Protein AF-A0A9D4IA76-F1 (afdb_monomer_lite)

InterPro domains:
  IPR006133 DNA-directed DNA polymerase, family B, exonuclease domain [PF03104] (39-77)
  IPR012337 Ribonuclease H-like superfamily [SSF53098] (2-81)
  IPR036397 Ribonuclease H superfamily [G3DSA:3.30.420.10] (1-90)

Organism: Dreissena polymorpha (NCBI:txid45954)

Structure (mmCIF, N/CA/C/O backbone):
data_AF-A0A9D4IA76-F1
#
_entry.id   AF-A0A9D4IA76-F1
#
loop_
_atom_site.group_PDB
_atom_site.id
_atom_site.type_symbol
_atom_site.label_atom_id
_atom_site.label_alt_id
_atom_site.label_comp_id
_atom_site.label_asym_id
_atom_site.label_entity_id
_atom_site.label_seq_id
_atom_site.pdbx_PDB_ins_code
_atom_site.Cartn_x
_atom_site.Cartn_y
_atom_site.Cartn_z
_atom_site.occupancy
_atom_site.B_iso_or_equiv
_atom_site.auth_seq_id
_atom_site.auth_comp_id
_atom_site.auth_asym_id
_atom_site.auth_atom_id
_atom_site.pdbx_PDB_model_num
ATOM 1 N N . MET A 1 1 ? 12.175 0.708 -0.351 1.00 77.94 1 MET A N 1
ATOM 2 C CA . MET A 1 1 ? 12.042 0.580 -1.814 1.00 77.94 1 MET A CA 1
ATOM 3 C C . MET A 1 1 ? 11.206 -0.642 -2.142 1.00 77.94 1 MET A C 1
ATOM 5 O O . MET A 1 1 ? 11.249 -1.576 -1.347 1.00 77.94 1 MET A O 1
ATOM 9 N N . PRO A 1 2 ? 10.441 -0.645 -3.247 1.00 81.62 2 PRO A N 1
ATOM 10 C CA . PRO A 1 2 ? 9.810 -1.861 -3.750 1.00 81.62 2 PRO A CA 1
ATOM 11 C C . PRO A 1 2 ? 10.874 -2.933 -4.004 1.00 81.62 2 PRO A C 1
ATOM 13 O O . PRO A 1 2 ? 11.880 -2.661 -4.651 1.00 81.62 2 PRO A O 1
ATOM 16 N N . GLU A 1 3 ? 10.659 -4.142 -3.495 1.00 81.69 3 GLU A N 1
ATOM 17 C CA . GLU A 1 3 ? 11.593 -5.263 -3.694 1.00 81.69 3 GLU A CA 1
ATOM 18 C C . GLU A 1 3 ? 11.544 -5.806 -5.127 1.00 81.69 3 GLU A C 1
ATOM 20 O O . GLU A 1 3 ? 12.499 -6.398 -5.626 1.00 81.69 3 GLU A O 1
ATOM 25 N N . LYS A 1 4 ? 10.409 -5.602 -5.802 1.00 82.81 4 LYS A N 1
ATOM 26 C CA . LYS A 1 4 ? 10.196 -5.992 -7.193 1.00 82.81 4 LYS A CA 1
ATOM 27 C C . LYS A 1 4 ? 10.244 -4.768 -8.087 1.00 82.81 4 LYS A C 1
ATOM 29 O O . LYS A 1 4 ? 9.756 -3.697 -7.729 1.00 82.81 4 LYS A O 1
ATOM 34 N N . LYS A 1 5 ? 10.786 -4.965 -9.288 1.00 83.00 5 LYS A N 1
ATOM 35 C CA . LYS A 1 5 ? 10.759 -3.944 -10.333 1.00 83.00 5 LYS A CA 1
ATOM 36 C C . LYS A 1 5 ? 9.315 -3.585 -10.670 1.00 83.00 5 LYS A C 1
ATOM 38 O O . LYS A 1 5 ? 8.460 -4.461 -10.802 1.00 83.00 5 LYS A O 1
ATOM 43 N N . MET A 1 6 ? 9.082 -2.290 -10.842 1.00 89.19 6 MET A N 1
ATOM 44 C CA . MET A 1 6 ? 7.846 -1.769 -11.413 1.00 89.19 6 MET A CA 1
ATOM 45 C C . MET A 1 6 ? 7.661 -2.329 -12.825 1.00 89.19 6 MET A C 1
ATOM 47 O O . MET A 1 6 ? 8.620 -2.407 -13.596 1.00 89.19 6 MET A O 1
ATOM 51 N N . SER A 1 7 ? 6.435 -2.720 -13.173 1.00 92.75 7 SER A N 1
ATOM 52 C CA . SER A 1 7 ? 6.127 -3.080 -14.557 1.00 92.75 7 SER A CA 1
ATOM 53 C C . SER A 1 7 ? 6.160 -1.830 -15.444 1.00 92.75 7 SER A C 1
ATOM 55 O O . SER A 1 7 ? 5.944 -0.712 -14.965 1.00 92.75 7 SER A O 1
ATOM 57 N N . LEU A 1 8 ? 6.403 -2.015 -16.747 1.00 93.69 8 LEU A N 1
ATOM 58 C CA . LEU A 1 8 ? 6.388 -0.906 -17.710 1.00 93.69 8 LEU A CA 1
ATOM 59 C C . LEU A 1 8 ? 5.035 -0.187 -17.687 1.00 93.69 8 LEU A C 1
ATOM 61 O O . LEU A 1 8 ? 4.987 1.017 -17.480 1.00 93.69 8 LEU A O 1
ATOM 65 N N . LYS A 1 9 ? 3.937 -0.949 -17.736 1.00 96.69 9 LYS A N 1
ATOM 66 C CA . LYS A 1 9 ? 2.575 -0.404 -17.698 1.00 96.69 9 LYS A CA 1
ATOM 67 C C . LYS A 1 9 ? 2.268 0.372 -16.409 1.00 96.69 9 LYS A C 1
ATOM 69 O O . LYS A 1 9 ? 1.613 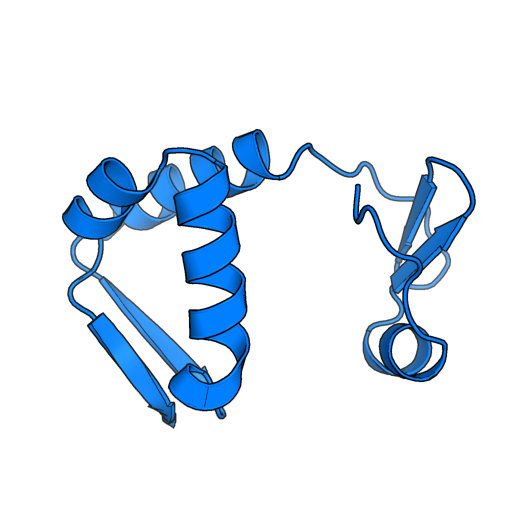1.405 -16.460 1.00 96.69 9 LYS A O 1
ATOM 74 N N . ALA A 1 10 ? 2.737 -0.099 -15.248 1.00 93.88 10 ALA A N 1
ATOM 75 C CA . ALA A 1 10 ? 2.567 0.645 -13.995 1.00 93.88 10 ALA A CA 1
ATOM 76 C C . ALA A 1 10 ? 3.364 1.957 -14.013 1.00 93.88 10 ALA A C 1
ATOM 78 O O . ALA A 1 10 ? 2.862 2.988 -13.569 1.00 93.88 10 ALA A O 1
ATOM 79 N N . SER A 1 11 ? 4.578 1.926 -14.566 1.00 94.81 11 SER A N 1
ATOM 80 C CA . SER A 1 11 ? 5.412 3.120 -14.728 1.00 94.81 11 SER A CA 1
ATOM 81 C C . SER A 1 11 ? 4.781 4.136 -15.682 1.00 94.81 11 SER A C 1
ATOM 83 O O . SER A 1 11 ? 4.764 5.321 -15.374 1.00 94.81 11 SER A O 1
ATOM 85 N N . GLU A 1 12 ? 4.207 3.682 -16.798 1.00 96.44 12 GLU A N 1
ATOM 86 C CA . GLU A 1 12 ? 3.505 4.532 -17.772 1.00 96.44 12 GLU A CA 1
ATOM 87 C C . GLU A 1 12 ? 2.291 5.240 -17.160 1.00 96.44 12 GLU A C 1
ATOM 89 O O . GLU A 1 12 ? 2.085 6.424 -17.404 1.00 96.44 12 GLU A O 1
ATOM 94 N N . ILE A 1 13 ? 1.501 4.534 -16.343 1.00 96.81 13 ILE A N 1
ATOM 95 C CA . ILE A 1 13 ? 0.290 5.091 -15.720 1.00 96.81 13 ILE A CA 1
ATOM 96 C C . ILE A 1 13 ? 0.634 6.056 -14.579 1.00 96.81 13 ILE A C 1
ATOM 98 O O . ILE A 1 13 ? -0.011 7.088 -14.423 1.00 96.81 13 ILE A O 1
ATOM 102 N N . THR A 1 14 ? 1.620 5.707 -13.751 1.00 94.62 14 THR A N 1
ATOM 103 C CA . THR A 1 14 ? 1.925 6.456 -12.517 1.00 94.62 14 THR A CA 1
ATOM 104 C C . THR A 1 14 ? 3.015 7.511 -12.697 1.00 94.62 14 THR A C 1
ATOM 106 O O . THR A 1 14 ? 3.192 8.359 -11.825 1.00 94.62 14 THR A O 1
ATOM 109 N N . GLY A 1 15 ? 3.788 7.432 -13.783 1.00 95.38 15 GLY A N 1
ATOM 110 C CA . GLY A 1 15 ? 5.004 8.221 -13.977 1.00 95.38 15 GLY A CA 1
ATOM 111 C C . GLY A 1 15 ? 6.149 7.844 -13.030 1.00 95.38 15 GLY A C 1
ATOM 112 O O . GLY A 1 15 ? 7.168 8.537 -12.999 1.00 95.38 15 GLY A O 1
ATOM 113 N N . VAL A 1 16 ? 5.998 6.774 -12.241 1.00 94.00 16 VAL A N 1
ATOM 114 C CA . VAL A 1 16 ? 6.991 6.324 -11.260 1.00 94.00 16 VAL A CA 1
ATOM 115 C C . VAL A 1 16 ? 7.894 5.265 -11.885 1.00 94.00 16 VAL A C 1
ATOM 117 O O . VAL A 1 16 ? 7.421 4.292 -12.464 1.00 94.00 16 VAL A O 1
ATOM 120 N N . THR A 1 17 ? 9.206 5.401 -11.722 1.00 92.38 17 THR A N 1
ATOM 121 C CA . THR A 1 17 ? 10.198 4.389 -12.119 1.00 92.38 17 THR A CA 1
ATOM 122 C C . THR A 1 17 ? 11.200 4.147 -10.993 1.00 92.38 17 THR A C 1
ATOM 124 O O . THR A 1 17 ? 11.446 5.020 -10.161 1.00 92.38 17 THR A O 1
ATOM 127 N N . VAL A 1 18 ? 11.767 2.938 -10.946 1.00 89.69 18 VAL A N 1
ATOM 128 C CA . VAL A 1 18 ? 12.811 2.556 -9.981 1.00 89.69 18 VAL A CA 1
ATOM 129 C C . VAL A 1 18 ? 14.067 2.178 -10.757 1.00 89.69 18 VAL A C 1
ATOM 131 O O . VAL A 1 18 ? 14.047 1.220 -11.534 1.00 89.69 18 VAL A O 1
ATOM 134 N N . VAL A 1 19 ? 15.148 2.930 -10.554 1.00 87.31 19 VAL A N 1
ATOM 135 C CA . VAL A 1 19 ? 16.445 2.735 -11.218 1.00 87.31 19 VAL A CA 1
ATOM 136 C C . VAL A 1 19 ? 17.518 2.593 -10.140 1.00 87.31 19 VAL A C 1
ATOM 138 O O . VAL A 1 19 ? 17.868 3.564 -9.473 1.00 87.31 19 VAL A O 1
ATOM 141 N N . GLY A 1 20 ? 18.021 1.370 -9.943 1.00 84.88 20 GLY A N 1
ATOM 142 C CA . GLY A 1 20 ? 18.891 1.055 -8.804 1.00 84.88 20 GLY A CA 1
ATOM 143 C C . GLY A 1 20 ? 18.191 1.372 -7.479 1.00 84.88 20 GLY A C 1
ATOM 144 O O . GLY A 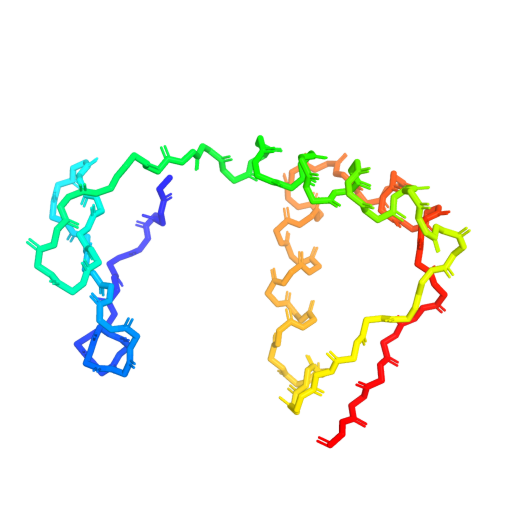1 20 ? 17.061 0.935 -7.265 1.00 84.88 20 GLY A O 1
ATOM 145 N N . ASP A 1 21 ? 18.836 2.189 -6.646 1.00 84.56 21 ASP A N 1
ATOM 146 C CA . ASP A 1 21 ? 18.299 2.667 -5.362 1.00 84.56 21 ASP A CA 1
ATOM 147 C C . ASP A 1 21 ? 17.572 4.019 -5.465 1.00 84.56 21 ASP A C 1
ATOM 149 O O . ASP A 1 21 ? 17.288 4.656 -4.452 1.00 84.56 21 ASP A O 1
ATOM 153 N N . SER A 1 22 ? 17.275 4.493 -6.678 1.00 88.31 22 SER A N 1
ATOM 154 C CA . SER A 1 22 ? 16.580 5.764 -6.907 1.00 88.31 22 SER A CA 1
ATOM 155 C C . SER A 1 22 ? 15.141 5.544 -7.367 1.00 88.31 22 SER A C 1
ATOM 157 O O . SER A 1 22 ? 14.875 4.723 -8.247 1.00 88.31 22 SER A O 1
ATOM 159 N N . VAL A 1 23 ? 14.212 6.317 -6.798 1.00 91.81 23 VAL A N 1
ATOM 160 C CA . VAL A 1 23 ? 12.837 6.445 -7.301 1.00 91.81 23 VAL A CA 1
ATOM 161 C C . VAL A 1 23 ? 12.743 7.744 -8.086 1.00 91.81 23 VAL A C 1
ATOM 163 O O . VAL A 1 23 ? 13.159 8.794 -7.602 1.00 91.81 23 VAL A O 1
ATOM 166 N N . ILE A 1 24 ? 12.201 7.670 -9.295 1.00 93.25 24 ILE A N 1
ATOM 167 C CA . ILE A 1 24 ? 12.010 8.815 -10.185 1.00 93.25 24 ILE A CA 1
ATOM 168 C C . ILE A 1 24 ? 10.512 8.959 -10.443 1.00 93.25 24 ILE A C 1
ATOM 170 O O . ILE A 1 24 ? 9.861 7.986 -10.818 1.00 93.25 24 ILE A O 1
ATOM 174 N N . VAL A 1 25 ? 9.969 10.160 -10.257 1.00 94.75 25 VAL A N 1
ATOM 175 C CA . VAL A 1 25 ? 8.562 10.496 -10.509 1.00 94.75 25 VAL A CA 1
ATOM 176 C C . VAL A 1 25 ? 8.520 11.587 -11.568 1.00 94.75 25 VAL A C 1
ATOM 178 O O . VAL A 1 25 ? 9.074 12.665 -11.361 1.00 94.75 25 VAL A O 1
ATOM 181 N N . ASN A 1 26 ? 7.905 11.310 -12.719 1.00 94.25 26 ASN A N 1
ATOM 182 C CA . ASN A 1 26 ? 7.795 12.252 -13.842 1.00 94.25 26 ASN A CA 1
ATOM 183 C C . ASN A 1 26 ? 9.145 12.879 -14.250 1.00 94.25 26 ASN A C 1
ATOM 185 O O . ASN A 1 26 ? 9.244 14.074 -14.516 1.00 94.25 26 ASN A O 1
ATOM 189 N N . GLY A 1 27 ? 10.207 12.066 -14.261 1.00 92.75 27 GLY A N 1
ATOM 190 C CA . GLY A 1 27 ? 11.565 12.492 -14.618 1.00 92.75 27 GLY A CA 1
ATOM 191 C C . GLY A 1 27 ? 12.371 13.146 -13.489 1.00 92.75 27 GLY A C 1
ATOM 192 O O . GLY A 1 27 ? 13.542 13.453 -13.697 1.00 92.75 27 GLY A O 1
ATOM 193 N N . GLN A 1 28 ? 11.798 13.325 -12.296 1.00 95.81 28 GLN A N 1
ATOM 194 C CA . GLN A 1 28 ? 12.496 13.891 -11.139 1.00 95.81 28 GLN A CA 1
ATOM 195 C C . GLN A 1 28 ? 12.831 12.817 -10.106 1.00 95.81 28 GLN A C 1
ATOM 197 O O . GLN A 1 28 ? 11.955 12.074 -9.667 1.00 95.81 28 GLN A O 1
ATOM 202 N N . THR A 1 29 ? 14.094 12.744 -9.686 1.00 94.81 29 THR A N 1
ATOM 203 C CA . THR A 1 29 ? 14.504 11.869 -8.580 1.00 94.81 29 THR A CA 1
ATOM 204 C C . THR A 1 29 ? 13.887 12.361 -7.276 1.00 94.81 29 THR A C 1
ATOM 206 O O . THR A 1 29 ? 14.058 13.522 -6.906 1.00 94.81 29 THR A O 1
ATOM 209 N N . VAL A 1 30 ? 13.198 11.471 -6.565 1.00 93.06 30 VAL A N 1
ATOM 210 C CA . VAL A 1 30 ? 12.571 11.767 -5.274 1.00 93.06 30 VAL A CA 1
ATOM 211 C C . VAL A 1 30 ? 13.196 10.938 -4.161 1.00 93.06 30 VAL A C 1
ATOM 213 O O . VAL A 1 30 ? 13.598 9.788 -4.350 1.00 93.06 30 VAL A O 1
ATOM 216 N N . THR A 1 31 ? 13.229 11.513 -2.963 1.00 91.62 31 THR A N 1
ATOM 217 C CA . THR A 1 31 ? 13.628 10.784 -1.761 1.00 91.62 31 THR A CA 1
ATOM 218 C C . THR A 1 31 ? 12.518 9.820 -1.366 1.00 91.62 31 THR A C 1
ATOM 220 O O . THR A 1 31 ? 11.453 10.233 -0.908 1.00 91.62 31 THR A O 1
ATOM 223 N N . ALA A 1 32 ? 12.770 8.524 -1.516 1.00 90.69 32 ALA A N 1
ATOM 224 C CA . ALA A 1 32 ? 11.874 7.495 -1.017 1.00 90.69 32 ALA A CA 1
ATOM 225 C C . ALA A 1 32 ? 12.178 7.173 0.450 1.00 90.69 32 ALA A C 1
ATOM 227 O O . ALA A 1 32 ? 13.334 7.118 0.869 1.00 90.69 32 ALA A O 1
ATOM 228 N N . VAL A 1 33 ? 11.132 6.894 1.222 1.00 92.44 33 VAL A N 1
ATOM 229 C CA . VAL A 1 33 ? 11.252 6.466 2.620 1.00 92.44 33 VAL A CA 1
ATOM 230 C C . VAL A 1 33 ? 10.978 4.963 2.763 1.00 92.44 33 VAL A C 1
ATOM 232 O O . VAL A 1 33 ? 10.255 4.380 1.947 1.00 92.44 33 VAL A O 1
ATOM 235 N N . PRO A 1 34 ? 11.526 4.293 3.795 1.00 92.75 34 PRO A N 1
ATOM 236 C CA . PRO A 1 34 ? 11.168 2.912 4.103 1.00 92.75 34 PRO A CA 1
ATOM 237 C C . PRO A 1 34 ? 9.665 2.760 4.367 1.00 92.75 34 PRO A C 1
ATOM 239 O O . PRO A 1 34 ? 9.061 3.598 5.038 1.00 92.75 34 PRO A O 1
ATOM 242 N N . ILE A 1 35 ? 9.068 1.655 3.903 1.00 95.31 35 ILE A N 1
ATOM 243 C CA . ILE A 1 35 ? 7.619 1.409 4.016 1.00 95.31 35 ILE A CA 1
ATOM 244 C C . ILE A 1 35 ? 7.124 1.473 5.466 1.00 95.31 35 ILE A C 1
ATOM 246 O O . ILE A 1 35 ? 6.090 2.070 5.740 1.00 95.31 35 ILE A O 1
ATOM 250 N N . LYS A 1 36 ? 7.902 0.953 6.423 1.00 96.69 36 LYS A N 1
ATOM 251 C CA . LYS A 1 36 ? 7.566 1.011 7.852 1.00 96.69 36 LYS A CA 1
ATOM 252 C C . LYS A 1 36 ? 7.466 2.451 8.371 1.00 96.69 36 LYS A C 1
ATOM 254 O O . LYS A 1 36 ? 6.568 2.758 9.157 1.00 96.69 36 LYS A O 1
ATOM 259 N N . SER A 1 37 ? 8.357 3.336 7.920 1.00 96.94 37 SER A N 1
ATOM 260 C CA . SER A 1 37 ? 8.325 4.760 8.268 1.00 96.94 37 SER A CA 1
ATOM 261 C C . SER A 1 37 ? 7.133 5.456 7.615 1.00 96.94 37 SER A C 1
ATOM 263 O O . SER A 1 37 ? 6.402 6.159 8.305 1.00 96.94 37 SER A O 1
ATOM 265 N N . ALA A 1 38 ? 6.873 5.185 6.330 1.00 97.00 38 ALA A N 1
ATOM 266 C CA . ALA A 1 38 ? 5.707 5.719 5.620 1.00 97.00 38 ALA A CA 1
ATOM 267 C C . ALA A 1 38 ? 4.384 5.323 6.295 1.00 97.00 38 ALA A C 1
ATOM 269 O O . ALA A 1 38 ? 3.535 6.178 6.533 1.00 97.00 38 ALA A O 1
ATOM 270 N N . LEU A 1 39 ? 4.229 4.048 6.667 1.00 98.12 39 LEU A N 1
ATOM 271 C CA . LEU A 1 39 ? 3.042 3.557 7.371 1.00 98.12 39 LEU A CA 1
ATOM 272 C C . LEU A 1 39 ? 2.889 4.182 8.759 1.00 98.12 39 LEU A C 1
ATOM 274 O O . LEU A 1 39 ? 1.773 4.486 9.163 1.00 98.12 39 LEU A O 1
ATOM 278 N N . THR A 1 40 ? 3.994 4.412 9.474 1.00 98.25 40 THR A N 1
ATOM 279 C CA . THR A 1 40 ? 3.954 5.124 10.761 1.00 98.25 40 THR A CA 1
ATOM 280 C C . THR A 1 40 ? 3.424 6.542 10.562 1.00 98.25 40 THR A C 1
ATOM 282 O O . THR A 1 40 ? 2.472 6.933 11.228 1.00 98.25 40 THR A O 1
ATOM 285 N N . SER A 1 41 ? 3.962 7.286 9.591 1.00 98.25 41 SER A N 1
ATOM 286 C CA . SER A 1 41 ? 3.474 8.631 9.266 1.00 98.25 41 SER A CA 1
ATOM 287 C C . SER A 1 41 ? 2.010 8.636 8.821 1.00 98.25 41 SER A C 1
ATOM 289 O O . SER A 1 41 ? 1.264 9.533 9.210 1.00 98.25 41 SER A O 1
ATOM 291 N N . PHE A 1 42 ? 1.583 7.636 8.047 1.00 98.00 42 PHE A N 1
ATOM 292 C CA . PHE A 1 42 ? 0.193 7.488 7.625 1.00 98.00 42 PHE A CA 1
ATOM 293 C C . PHE A 1 42 ? -0.741 7.255 8.817 1.00 98.00 42 PHE A C 1
ATOM 295 O O . PHE A 1 42 ? -1.727 7.967 8.958 1.00 98.00 42 PHE A O 1
ATOM 302 N N . ILE A 1 43 ? -0.408 6.335 9.725 1.00 98.06 43 ILE A N 1
ATOM 303 C CA . ILE A 1 43 ? -1.216 6.083 10.927 1.00 98.06 43 ILE A CA 1
ATOM 304 C C . ILE A 1 43 ? -1.267 7.328 11.824 1.00 98.06 43 ILE A C 1
ATOM 306 O O . ILE A 1 43 ? -2.348 7.709 12.269 1.00 98.06 43 ILE A O 1
ATOM 310 N N . THR A 1 44 ? -0.142 8.025 12.019 1.00 98.12 44 THR A N 1
ATOM 311 C CA . THR A 1 44 ? -0.113 9.311 12.739 1.00 98.12 44 THR A CA 1
ATOM 312 C C . THR A 1 44 ? -0.986 10.372 12.071 1.00 98.12 44 THR A C 1
ATOM 314 O O . THR A 1 44 ? -1.574 11.214 12.748 1.00 98.12 44 THR A O 1
ATOM 317 N N . PHE A 1 45 ? -1.093 10.357 10.743 1.00 98.12 45 PHE A N 1
ATOM 318 C CA . PHE A 1 45 ? -2.029 11.218 10.033 1.00 98.12 45 PHE A CA 1
ATOM 319 C C . PHE A 1 45 ? -3.486 10.830 10.329 1.00 98.12 45 PHE A C 1
ATOM 321 O O . PHE A 1 45 ? -4.267 11.714 10.676 1.00 98.12 45 PHE A O 1
ATOM 328 N N . LEU A 1 46 ? -3.835 9.537 10.292 1.00 97.38 46 LEU A N 1
ATOM 329 C CA . LEU A 1 46 ? -5.191 9.060 10.604 1.00 97.38 46 LEU A CA 1
ATOM 330 C C . LEU A 1 46 ? -5.620 9.390 12.039 1.00 97.38 46 LEU A C 1
ATOM 332 O O . LEU A 1 46 ? -6.761 9.791 12.256 1.00 97.38 46 LEU A O 1
ATOM 336 N N . GLN A 1 47 ? -4.700 9.297 13.005 1.00 96.62 47 GLN A N 1
ATOM 337 C CA . GLN A 1 47 ? -4.946 9.629 14.417 1.00 96.62 47 GLN A CA 1
ATOM 338 C C . GLN A 1 47 ? -5.525 11.036 14.613 1.00 96.62 47 GLN A C 1
ATOM 340 O O . GLN A 1 47 ? -6.298 11.256 15.542 1.00 96.62 47 GLN A O 1
ATOM 345 N N . LYS A 1 48 ? -5.203 11.987 13.727 1.00 97.00 48 LYS A N 1
ATOM 346 C CA . LYS A 1 48 ? -5.704 13.371 13.806 1.00 97.00 48 LYS A CA 1
ATOM 347 C C . LYS A 1 48 ? -7.206 13.491 13.546 1.00 97.00 48 LYS A C 1
ATOM 349 O O . LYS A 1 48 ? -7.800 14.497 13.919 1.00 97.00 48 LYS A O 1
ATOM 354 N N . CYS A 1 49 ? -7.798 12.500 12.886 1.00 95.00 49 CYS A N 1
ATOM 355 C CA . CYS A 1 49 ? -9.203 12.495 12.485 1.00 95.00 49 CYS A CA 1
ATOM 356 C C . CYS A 1 49 ? -9.911 11.196 12.894 1.00 95.00 49 CYS A C 1
ATOM 358 O O . CYS A 1 49 ? -10.988 10.904 12.387 1.00 95.00 49 CYS A O 1
ATOM 360 N N . SER A 1 50 ? -9.287 10.406 13.771 1.00 93.69 50 SER A N 1
ATOM 361 C CA . SER A 1 50 ? -9.784 9.096 14.173 1.00 93.69 50 SER A CA 1
ATOM 362 C C . SER A 1 50 ? -11.128 9.206 14.918 1.00 93.69 50 SER A C 1
ATOM 364 O O . SER A 1 50 ? -11.288 10.107 15.746 1.00 93.69 50 SER A O 1
ATOM 366 N N . PRO A 1 51 ? -12.075 8.282 14.676 1.00 94.94 51 PRO A N 1
ATOM 367 C CA . PRO A 1 51 ? -11.954 7.152 13.758 1.00 94.94 51 PRO A CA 1
ATOM 368 C C . PRO A 1 51 ? -12.345 7.523 12.315 1.00 94.94 51 PRO A C 1
ATOM 370 O O . PRO A 1 51 ? -13.260 8.315 12.095 1.00 94.94 51 PRO A O 1
ATOM 373 N N . VAL A 1 52 ? -11.670 6.936 11.318 1.00 96.94 52 VAL A N 1
ATOM 374 C CA . VAL A 1 52 ? -11.896 7.258 9.892 1.00 96.94 52 VAL A CA 1
ATOM 375 C C . VAL A 1 52 ? -12.444 6.084 9.079 1.00 96.94 52 VAL A C 1
ATOM 377 O O . VAL A 1 52 ? -12.187 4.921 9.387 1.00 96.94 52 VAL A O 1
ATOM 380 N N . ILE A 1 53 ? -13.143 6.388 7.984 1.00 97.50 53 ILE A N 1
ATOM 381 C CA . ILE A 1 53 ? -13.428 5.430 6.907 1.00 97.50 53 ILE A CA 1
ATOM 382 C C . ILE A 1 53 ? -12.475 5.731 5.752 1.00 97.50 53 ILE A C 1
ATOM 384 O O . ILE A 1 53 ? -12.371 6.879 5.317 1.00 97.50 53 ILE A O 1
ATOM 388 N N . LEU A 1 54 ? -11.776 4.710 5.259 1.00 97.31 54 LEU A N 1
ATOM 389 C CA . LEU A 1 54 ? -10.930 4.837 4.075 1.00 97.31 54 LEU A CA 1
ATOM 390 C C . LEU A 1 54 ? -11.773 4.574 2.825 1.00 97.31 54 LEU A C 1
ATOM 392 O O . LEU A 1 54 ? -12.304 3.480 2.650 1.00 97.31 54 LEU A O 1
ATOM 396 N N . VAL A 1 55 ? -11.909 5.591 1.979 1.00 97.44 55 VAL A N 1
ATOM 397 C CA . VAL A 1 55 ? -12.766 5.565 0.788 1.00 97.44 55 VAL A CA 1
ATOM 398 C C . VAL A 1 55 ? -11.899 5.534 -0.464 1.00 97.44 55 VAL A C 1
ATOM 400 O O . VAL A 1 55 ? -10.928 6.289 -0.554 1.00 97.44 55 VAL A O 1
ATOM 403 N N . GLY A 1 56 ? -12.251 4.698 -1.437 1.00 97.06 56 GLY A N 1
ATOM 404 C CA . GLY A 1 56 ? -11.572 4.671 -2.729 1.00 97.06 56 GLY A CA 1
ATOM 405 C C . GLY A 1 56 ? -12.321 3.841 -3.765 1.00 97.06 56 GLY A C 1
ATOM 406 O O . GLY A 1 56 ? -13.098 2.958 -3.420 1.00 97.06 56 GLY A O 1
ATOM 407 N N . HIS A 1 57 ? -12.052 4.118 -5.038 1.00 96.81 57 HIS A N 1
ATOM 408 C CA . HIS A 1 57 ? -12.646 3.390 -6.154 1.00 96.81 57 HIS A CA 1
ATOM 409 C C . HIS A 1 57 ? -11.946 2.044 -6.349 1.00 96.81 57 HIS A C 1
ATOM 411 O O . HIS A 1 57 ? -10.732 2.015 -6.565 1.00 96.81 57 HIS A O 1
ATOM 417 N N . ASN A 1 58 ? -12.699 0.945 -6.293 1.00 95.75 58 ASN A N 1
ATOM 418 C CA . ASN A 1 58 ? -12.203 -0.435 -6.323 1.00 95.75 58 ASN A CA 1
ATOM 419 C C . ASN A 1 58 ? -11.254 -0.778 -5.150 1.00 95.75 58 ASN A C 1
ATOM 421 O O . ASN A 1 58 ? -10.380 -1.653 -5.259 1.00 95.75 58 ASN A O 1
ATOM 425 N N . ILE A 1 59 ? -11.415 -0.080 -4.019 1.00 97.44 59 ILE A N 1
ATOM 426 C CA . ILE A 1 59 ? -10.462 -0.124 -2.902 1.00 97.44 59 ILE A CA 1
ATOM 427 C C . ILE A 1 59 ? -10.418 -1.511 -2.250 1.00 97.44 59 ILE A C 1
ATOM 429 O O . ILE A 1 59 ? -9.339 -2.018 -1.943 1.00 97.44 59 ILE A O 1
ATOM 433 N N . GLU A 1 60 ? -11.565 -2.180 -2.098 1.00 95.06 60 GLU A N 1
ATOM 434 C CA . GLU A 1 60 ? -11.649 -3.487 -1.434 1.00 95.06 60 GLU A CA 1
ATOM 435 C C . GLU A 1 60 ? -10.951 -4.583 -2.247 1.00 95.06 60 GLU A C 1
ATOM 437 O O . GLU A 1 60 ? -10.312 -5.499 -1.709 1.00 95.06 60 GLU A O 1
ATOM 442 N N . SER A 1 61 ? -11.031 -4.472 -3.571 1.00 95.88 61 SER A N 1
ATOM 443 C CA . SER A 1 61 ? -10.484 -5.462 -4.491 1.00 95.88 61 SER A CA 1
ATOM 444 C C . SER A 1 61 ? -8.976 -5.339 -4.680 1.00 95.88 61 SER A C 1
ATOM 446 O O . SER A 1 61 ? -8.341 -6.363 -4.975 1.00 95.88 61 SER A O 1
ATOM 448 N N . PHE A 1 62 ? -8.406 -4.144 -4.498 1.00 94.88 62 PHE A N 1
ATOM 449 C CA . PHE A 1 62 ? -6.996 -3.865 -4.766 1.00 94.88 62 PHE A CA 1
ATOM 45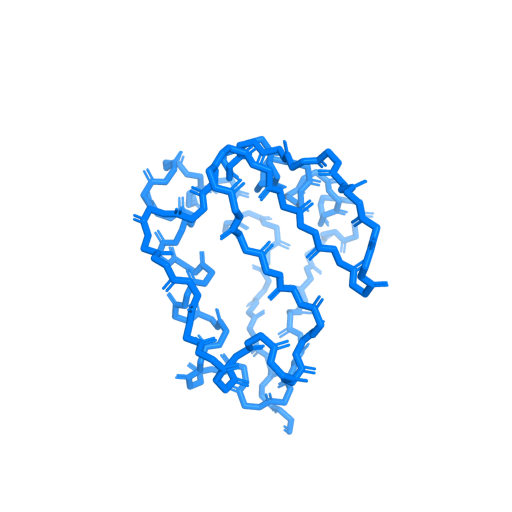0 C C . PHE A 1 62 ? -6.275 -3.217 -3.577 1.00 94.88 62 PHE A C 1
ATOM 452 O O . PHE A 1 62 ? -5.495 -3.891 -2.895 1.00 94.88 62 PHE A O 1
ATOM 459 N N . ASP A 1 63 ? -6.530 -1.938 -3.312 1.00 96.94 63 ASP A N 1
ATOM 460 C CA . ASP A 1 63 ? -5.756 -1.123 -2.372 1.00 96.94 63 ASP A CA 1
ATOM 461 C C . ASP A 1 63 ? -5.781 -1.677 -0.948 1.00 96.94 63 ASP A C 1
ATOM 463 O O . ASP A 1 63 ? -4.725 -1.810 -0.329 1.00 96.94 63 ASP A O 1
ATOM 467 N N . CYS A 1 64 ? -6.949 -2.083 -0.441 1.00 96.88 64 CYS A N 1
ATOM 468 C CA . CYS A 1 64 ? -7.095 -2.679 0.886 1.00 96.88 64 CYS A CA 1
ATOM 469 C C . CYS A 1 64 ? -6.203 -3.909 1.046 1.00 96.88 64 CYS A C 1
ATOM 471 O O . CYS A 1 64 ? -5.546 -4.062 2.074 1.00 96.88 64 CYS A O 1
ATOM 473 N N . LYS A 1 65 ? -6.124 -4.774 0.028 1.00 97.31 65 LYS A N 1
ATOM 474 C CA . LYS A 1 65 ? -5.301 -5.991 0.088 1.00 97.31 65 LYS A CA 1
ATOM 475 C C . LYS A 1 65 ? -3.818 -5.646 0.174 1.00 97.31 65 LYS A C 1
ATOM 477 O O . LYS A 1 65 ? -3.102 -6.217 0.998 1.00 97.31 65 LYS A O 1
ATOM 482 N N . VAL A 1 66 ? -3.364 -4.697 -0.645 1.00 96.62 66 VAL A N 1
A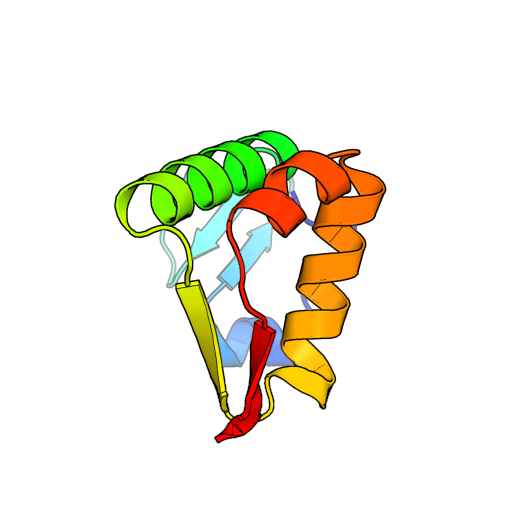TOM 483 C CA . VAL A 1 66 ? -1.965 -4.245 -0.662 1.00 96.62 66 VAL A CA 1
ATOM 484 C C . VAL A 1 66 ? -1.607 -3.537 0.647 1.00 96.62 66 VAL A C 1
ATOM 486 O O . VAL A 1 66 ? -0.592 -3.859 1.270 1.00 96.62 66 VAL A O 1
ATOM 489 N N . LEU A 1 67 ? -2.458 -2.615 1.098 1.00 97.44 67 LEU A N 1
ATOM 490 C CA . LEU A 1 67 ? -2.260 -1.829 2.311 1.00 97.44 67 LEU A CA 1
ATOM 491 C C . LEU A 1 67 ? -2.257 -2.712 3.563 1.00 97.44 67 LEU A C 1
ATOM 493 O O . LEU A 1 67 ? -1.323 -2.632 4.360 1.00 97.44 67 LEU A O 1
ATOM 497 N N . LEU A 1 68 ? -3.254 -3.589 3.725 1.00 97.81 68 LEU A N 1
ATOM 498 C CA . LEU A 1 68 ? -3.344 -4.488 4.880 1.00 97.81 68 LEU A CA 1
ATOM 499 C C . LEU A 1 68 ? -2.172 -5.469 4.923 1.00 97.81 68 LEU A C 1
ATOM 501 O O . LEU A 1 68 ? -1.628 -5.706 6.003 1.00 97.81 68 LEU A O 1
ATOM 505 N N . HIS A 1 69 ? -1.731 -5.988 3.771 1.00 97.50 69 HIS A N 1
ATOM 506 C CA . HIS A 1 69 ? -0.531 -6.819 3.708 1.00 97.50 69 HIS A CA 1
ATOM 507 C C . HIS A 1 69 ? 0.709 -6.049 4.182 1.00 97.50 69 HIS A C 1
ATOM 509 O O . HIS A 1 69 ? 1.452 -6.546 5.029 1.00 97.50 69 HIS A O 1
ATOM 515 N N . ALA A 1 70 ? 0.917 -4.819 3.704 1.00 97.69 70 ALA A N 1
ATOM 516 C CA . ALA A 1 70 ? 2.057 -3.999 4.113 1.00 97.69 70 ALA A CA 1
ATOM 517 C C . ALA A 1 70 ? 2.027 -3.661 5.617 1.00 97.69 70 ALA A C 1
ATOM 519 O O . ALA A 1 70 ? 3.049 -3.775 6.299 1.00 97.69 70 ALA A O 1
ATOM 520 N N . ILE A 1 71 ? 0.855 -3.295 6.146 1.00 98.06 71 ILE A N 1
ATOM 521 C CA . ILE A 1 71 ? 0.636 -3.005 7.572 1.00 98.06 71 ILE A CA 1
ATOM 522 C C . ILE A 1 71 ? 0.926 -4.233 8.432 1.00 98.06 71 ILE A C 1
ATOM 524 O O . ILE A 1 71 ? 1.634 -4.125 9.439 1.00 98.06 71 ILE A O 1
ATOM 528 N N . HIS A 1 72 ? 0.410 -5.394 8.029 1.00 98.19 72 HIS A N 1
ATOM 529 C CA . HIS A 1 72 ? 0.635 -6.655 8.723 1.00 98.19 72 HIS A CA 1
ATOM 530 C C . HIS A 1 72 ? 2.125 -7.014 8.747 1.00 98.19 72 HIS A C 1
ATOM 532 O O . HIS A 1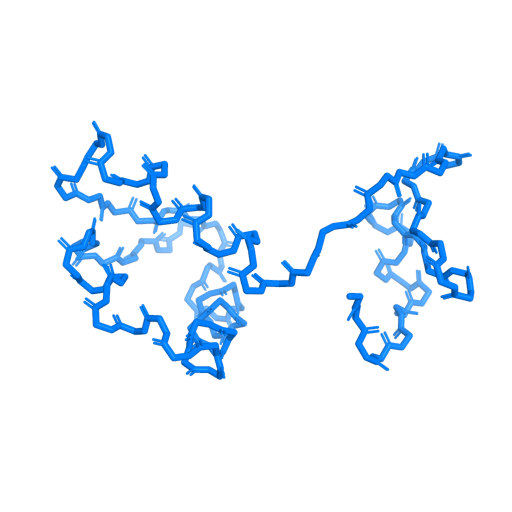 72 ? 2.692 -7.212 9.820 1.00 98.19 72 HIS A O 1
ATOM 538 N N . THR A 1 73 ? 2.786 -7.016 7.587 1.00 97.38 73 THR A N 1
ATOM 539 C CA . THR A 1 73 ? 4.215 -7.350 7.459 1.00 97.38 73 THR A CA 1
ATOM 540 C C . THR A 1 73 ? 5.116 -6.376 8.227 1.00 97.38 73 THR A C 1
ATOM 542 O O . THR A 1 73 ? 6.175 -6.762 8.716 1.00 97.38 73 THR A O 1
ATOM 545 N N . CYS A 1 74 ? 4.690 -5.123 8.410 1.00 97.62 74 CYS A N 1
ATOM 546 C CA . CYS A 1 74 ? 5.411 -4.144 9.229 1.00 97.62 74 CYS A CA 1
ATOM 547 C C . CYS A 1 74 ? 5.091 -4.210 10.735 1.00 97.62 74 CYS A C 1
ATOM 549 O O . CYS A 1 74 ? 5.652 -3.413 11.496 1.00 97.62 74 CYS A O 1
ATOM 551 N N . GLY A 1 75 ? 4.207 -5.114 11.176 1.00 97.88 75 GLY A N 1
ATOM 552 C CA . GLY A 1 75 ? 3.803 -5.255 12.580 1.00 97.88 75 GLY A CA 1
ATOM 553 C C . GLY A 1 75 ? 2.976 -4.077 13.106 1.00 97.88 75 GLY A C 1
ATOM 554 O O . GLY A 1 75 ? 3.044 -3.759 14.290 1.00 97.88 75 GLY A O 1
ATOM 555 N N . LYS A 1 76 ? 2.233 -3.391 12.229 1.00 98.06 76 LYS A N 1
ATOM 556 C CA . LYS A 1 76 ? 1.478 -2.162 12.542 1.00 98.06 76 LYS A CA 1
ATOM 557 C C . LYS A 1 76 ? -0.036 -2.372 12.664 1.00 98.06 76 LYS A C 1
ATOM 559 O O . LYS A 1 76 ? -0.769 -1.403 12.832 1.00 98.06 76 LYS A O 1
ATOM 564 N N . MET A 1 77 ? -0.507 -3.619 12.592 1.00 98.00 77 MET A N 1
ATOM 565 C CA . MET A 1 77 ? -1.938 -3.936 12.511 1.00 98.00 77 MET A CA 1
ATOM 566 C C . MET A 1 77 ? -2.737 -3.404 13.706 1.00 98.00 77 MET A C 1
ATOM 568 O O . MET A 1 77 ? -3.725 -2.707 13.505 1.00 98.00 77 MET A O 1
ATOM 572 N N . SER A 1 78 ? -2.273 -3.645 14.935 1.00 97.19 78 SER A N 1
ATOM 573 C CA . SER A 1 78 ? -2.984 -3.199 16.139 1.00 97.19 78 SER A CA 1
ATOM 574 C C . SER A 1 78 ? -3.108 -1.674 16.222 1.00 97.19 78 SER A C 1
ATOM 576 O O . SER A 1 78 ? -4.160 -1.165 16.589 1.00 97.19 78 SER A O 1
ATOM 578 N N . GLU A 1 79 ? -2.054 -0.940 15.850 1.00 96.88 79 GLU A N 1
ATOM 579 C CA . GLU A 1 79 ? -2.064 0.530 15.828 1.00 96.88 79 GLU A CA 1
ATOM 5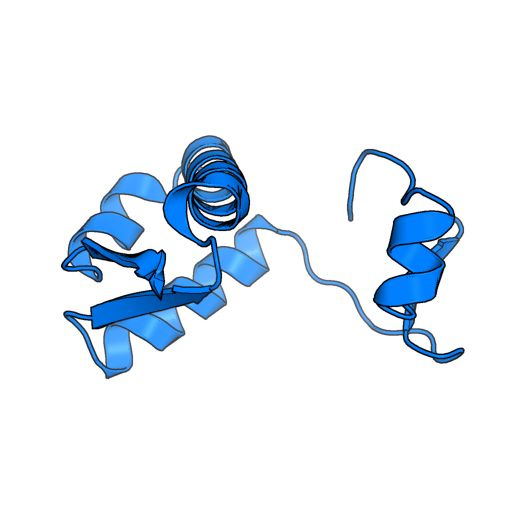80 C C . GLU A 1 79 ? -3.014 1.054 14.742 1.00 96.88 79 GLU A C 1
ATOM 582 O O . GLU A 1 79 ? -3.764 2.001 14.961 1.00 96.88 79 GLU A O 1
ATOM 587 N N . PHE A 1 80 ? -3.029 0.413 13.574 1.00 97.81 80 PHE A N 1
ATOM 588 C CA . PHE A 1 80 ? -3.909 0.791 12.476 1.00 97.81 80 PHE A CA 1
ATOM 589 C C . PHE A 1 80 ? -5.390 0.565 12.808 1.00 97.81 80 PHE A C 1
ATOM 591 O O . PHE A 1 80 ? -6.199 1.471 12.616 1.00 97.81 80 PHE A O 1
ATOM 598 N N . GLN A 1 81 ? -5.741 -0.598 13.365 1.00 96.94 81 GLN A N 1
ATOM 599 C CA . GLN A 1 81 ? -7.126 -0.956 13.704 1.00 96.94 81 GLN A CA 1
ATOM 600 C C . GLN A 1 81 ? -7.764 -0.014 14.732 1.00 96.94 81 GLN A C 1
ATOM 602 O O . GLN A 1 81 ? -8.973 0.179 14.707 1.00 96.94 81 GLN A O 1
ATOM 607 N N . GLN A 1 82 ? -6.969 0.614 15.602 1.00 97.19 82 GLN A N 1
ATOM 608 C CA . GLN A 1 82 ? -7.466 1.614 16.555 1.00 97.19 82 GLN A CA 1
ATOM 609 C C . GLN A 1 82 ? -7.911 2.925 15.888 1.00 97.19 82 GLN A C 1
ATOM 611 O O . GLN A 1 82 ? -8.562 3.741 16.535 1.00 97.19 82 GLN A O 1
ATOM 616 N N . ASN A 1 83 ? -7.541 3.152 14.623 1.00 97.62 83 ASN A N 1
ATOM 617 C CA . ASN A 1 83 ? -7.758 4.421 13.928 1.00 97.62 83 ASN A CA 1
ATOM 618 C C . ASN A 1 83 ? -8.800 4.360 12.806 1.00 97.62 83 ASN A C 1
ATOM 620 O O . ASN A 1 83 ? -9.194 5.406 12.290 1.00 97.62 83 ASN A O 1
ATOM 624 N N . ILE A 1 84 ? -9.245 3.164 12.417 1.00 96.75 84 ILE A N 1
ATOM 625 C CA . ILE A 1 84 ? -10.149 2.975 11.281 1.00 96.75 84 ILE A CA 1
ATOM 626 C C . ILE A 1 84 ? -11.465 2.310 11.701 1.00 96.75 84 ILE A C 1
ATOM 628 O O . ILE A 1 84 ? -11.476 1.350 12.464 1.00 96.75 84 ILE A O 1
ATOM 632 N N . CYS A 1 85 ? -12.579 2.798 11.156 1.00 95.94 85 CYS A N 1
ATOM 633 C CA . CYS A 1 85 ? -13.896 2.160 11.252 1.00 95.94 85 CYS A CA 1
ATOM 634 C C . CYS A 1 85 ? -14.112 1.106 10.162 1.00 95.94 85 CYS A C 1
ATOM 636 O O . CYS A 1 85 ? -14.910 0.191 10.340 1.00 95.94 85 CYS A O 1
ATOM 638 N N . GLY A 1 86 ? -13.441 1.250 9.019 1.00 95.62 86 GLY A N 1
ATOM 639 C CA . GLY A 1 86 ? -13.628 0.367 7.876 1.00 95.62 86 GLY A CA 1
ATOM 640 C C . GLY A 1 86 ? -13.188 0.997 6.562 1.00 95.62 86 GLY A C 1
ATOM 641 O O . GLY A 1 86 ? -12.512 2.031 6.536 1.00 95.62 86 GLY A O 1
ATOM 642 N N . PHE A 1 87 ? -13.600 0.349 5.479 1.00 97.06 87 PHE A N 1
ATOM 643 C CA . PHE A 1 87 ? -13.356 0.763 4.104 1.00 97.06 87 PHE A CA 1
ATOM 644 C C . PHE A 1 87 ? -14.694 0.969 3.394 1.00 97.06 87 PHE A C 1
ATOM 646 O O . PHE A 1 87 ? -15.685 0.339 3.762 1.00 97.06 87 PHE A O 1
ATOM 653 N N . LEU A 1 88 ? -14.720 1.862 2.410 1.00 97.62 88 LEU A N 1
ATOM 654 C CA . LEU A 1 88 ? -15.867 2.071 1.534 1.00 97.62 88 LEU A CA 1
ATOM 655 C C . LEU A 1 88 ? -15.393 2.035 0.084 1.00 97.62 88 LEU A C 1
ATOM 657 O O . LEU A 1 88 ? -14.637 2.916 -0.336 1.00 97.62 88 LEU A O 1
ATOM 661 N N . ASP A 1 89 ? -15.856 1.031 -0.653 1.00 96.81 89 ASP A N 1
ATOM 662 C CA . ASP A 1 89 ? -15.707 0.971 -2.104 1.00 96.81 89 ASP A CA 1
ATOM 663 C C . ASP A 1 89 ? -16.731 1.891 -2.788 1.00 96.81 89 ASP A C 1
ATOM 665 O O . ASP A 1 89 ? -17.898 1.939 -2.385 1.00 96.81 89 ASP A O 1
ATOM 669 N N . THR A 1 90 ? -16.288 2.641 -3.795 1.00 94.69 90 THR A N 1
ATOM 670 C CA . THR A 1 90 ? -17.103 3.618 -4.550 1.00 94.69 90 THR A CA 1
ATOM 671 C C . THR A 1 90 ? -17.083 3.327 -6.027 1.00 94.69 90 THR A C 1
ATOM 673 O O . THR A 1 90 ? -15.982 2.970 -6.489 1.00 94.69 90 THR A O 1
#

Sequence (90 aa):
MPEKKMSLKASEITGVTVVGDSVIVNGQTVTAVPIKSALTSFITFLQKCSPVILVGHNIESFDCKVLLHAIHTCGKMSEFQQNICGFLDT

Foldseek 3Di:
DPPDFDDPVNCVVQVWGDDPPWIARVNRTDDDDPLLVVVVVVLVVLVVVFQEEAEDACCVVPVCVVVVVSCVVSVNVVSNVRRYPYYYHD

Secondary structure (DSSP, 8-state):
--SSPPPHHHHHHH-EEEETTEEEETTEEE----HHHHHHHHHHHHHTT-SEEEEETTTTTTHHHHHHHHHHHTT-HHHHHTTEEEEEE-

pLDDT: mean 94.68, std 4.32, range [77.94, 98.25]

Radius of gyration: 14.7 Å; chains: 1; bounding box: 36×21×34 Å